Protein AF-E3L0S5-F1 (afdb_monomer_lite)

Sequence (154 aa):
MTTIDQRQKRQTYWDSGRMSPALQRARLPFRAKNLMMGAGILTFTFGVYMYSIAAVKQDDFSDIPAPSLEKIQQINRENEQRIQEEQAALRTASDLLVSTRPASSLPPIGLLGSTASWLRGRNSSSEIIPGAPPVDRIGKIDDRQVVQQDRKLV

Radius of gyration: 34.49 Å; chains: 1; bounding box: 85×29×82 Å

Secondary structure (DSSP, 8-state):
--PPPHHHHHHTT-BTTB--HHHHHHHHHHHHHHHHHHHHHHHHHHHHHHHHHHH-PPP-GGGSPPPPHHHHHHHHHHHHHHHHHHHHHHHHHHHHHHTT----------TTTTTTGGGS-TT----SSTTSPPGGGTT-TT------------

Foldseek 3Di:
DDDDDPVNVVCQPDDPVDDGPVVVVVCVVVPVVVVVVVVVVVCVVVVVVVCVVVVPDDDDCVVPDDDDPVVVVVVVVVVVVVVVVVVVVVVVVVVVVVVPDDDDDDPDPDPPPPPCVVVDDPDDQDDPDPPDGRPVCPPPPPPDPPPPPPPDDD

Structure (mmCIF, N/CA/C/O backbone):
data_AF-E3L0S5-F1
#
_entry.id   AF-E3L0S5-F1
#
loop_
_atom_site.group_PDB
_atom_site.id
_atom_site.type_symbol
_atom_site.label_atom_id
_atom_site.label_alt_id
_atom_site.label_comp_id
_atom_site.label_asym_id
_atom_site.label_entity_id
_atom_site.label_seq_id
_atom_site.pdbx_PDB_ins_code
_atom_site.Cartn_x
_atom_site.Cartn_y
_atom_site.Cartn_z
_atom_site.occupancy
_atom_site.B_iso_or_equiv
_atom_site.auth_seq_id
_atom_site.auth_comp_id
_atom_site.auth_asym_id
_atom_site.auth_atom_id
_atom_site.pdbx_PDB_model_num
ATOM 1 N N . MET A 1 1 ? 33.473 -11.348 -41.902 1.00 47.16 1 MET A N 1
ATOM 2 C CA . MET A 1 1 ? 32.203 -10.697 -41.507 1.00 47.16 1 MET A CA 1
ATOM 3 C C . MET A 1 1 ? 31.061 -11.439 -42.180 1.00 47.16 1 MET A C 1
ATOM 5 O O . MET A 1 1 ? 30.891 -11.306 -43.382 1.00 47.16 1 MET A O 1
ATOM 9 N N . THR A 1 2 ? 30.338 -12.282 -41.447 1.00 66.75 2 THR A N 1
ATOM 10 C CA . THR A 1 2 ? 29.165 -13.001 -41.961 1.00 66.75 2 THR A CA 1
ATOM 11 C C . THR A 1 2 ? 27.966 -12.055 -41.977 1.00 66.75 2 THR A C 1
ATOM 13 O O . THR A 1 2 ? 27.541 -11.545 -40.941 1.00 66.75 2 THR A O 1
ATOM 16 N N . THR A 1 3 ? 27.446 -11.751 -43.163 1.00 73.19 3 THR A N 1
ATOM 17 C CA . THR A 1 3 ? 26.257 -10.912 -43.326 1.00 73.19 3 THR A CA 1
ATOM 18 C C . THR A 1 3 ? 25.018 -11.738 -42.988 1.00 73.19 3 THR A C 1
ATOM 20 O O . THR A 1 3 ? 24.738 -12.757 -43.607 1.00 73.19 3 THR A O 1
ATOM 23 N N . ILE A 1 4 ? 24.281 -11.319 -41.959 1.00 76.44 4 ILE A N 1
ATOM 24 C CA . ILE A 1 4 ? 23.026 -11.973 -41.564 1.00 76.44 4 ILE A CA 1
ATOM 25 C C . ILE A 1 4 ? 21.981 -11.765 -42.671 1.00 76.44 4 ILE A C 1
ATOM 27 O O . ILE A 1 4 ? 21.737 -10.620 -43.074 1.00 76.44 4 ILE A O 1
ATOM 31 N N . ASP A 1 5 ? 21.352 -12.856 -43.122 1.00 85.88 5 ASP A N 1
ATOM 32 C CA . ASP A 1 5 ? 20.324 -12.865 -44.169 1.00 85.88 5 ASP A CA 1
ATOM 33 C C . ASP A 1 5 ? 19.102 -12.005 -43.777 1.00 85.88 5 ASP A C 1
ATOM 35 O O . ASP A 1 5 ? 18.686 -11.940 -42.615 1.00 85.88 5 ASP A O 1
ATOM 39 N N . GLN A 1 6 ? 18.492 -11.336 -44.757 1.00 80.88 6 GLN A N 1
ATOM 40 C CA . GLN A 1 6 ? 17.344 -10.444 -44.558 1.00 80.88 6 GLN A CA 1
ATOM 41 C C . GLN A 1 6 ? 16.140 -11.185 -43.960 1.00 80.88 6 GLN A C 1
ATOM 43 O O . GLN A 1 6 ? 15.375 -10.603 -43.186 1.00 80.88 6 GLN A O 1
ATOM 48 N N . ARG A 1 7 ? 15.982 -12.482 -44.262 1.00 76.25 7 ARG A N 1
ATOM 49 C CA . ARG A 1 7 ? 14.932 -13.314 -43.656 1.00 76.25 7 ARG A CA 1
ATOM 50 C C . ARG A 1 7 ? 15.154 -13.535 -42.161 1.00 76.25 7 ARG A C 1
ATOM 52 O O . ARG A 1 7 ? 14.207 -13.398 -41.390 1.00 76.25 7 ARG A O 1
ATOM 59 N N . GLN A 1 8 ? 16.394 -13.774 -41.739 1.00 78.31 8 GLN A N 1
ATOM 60 C CA . GLN A 1 8 ? 16.740 -13.941 -40.322 1.00 78.31 8 GLN A CA 1
ATOM 61 C C . GLN A 1 8 ? 16.519 -12.647 -39.522 1.00 78.31 8 GLN A C 1
ATOM 63 O O . GLN A 1 8 ? 16.015 -12.677 -38.398 1.00 78.31 8 GLN A O 1
ATOM 68 N N . LYS A 1 9 ? 16.796 -11.480 -40.123 1.00 78.00 9 LYS A N 1
ATOM 69 C CA . LYS A 1 9 ? 16.479 -10.178 -39.508 1.00 78.00 9 LYS A CA 1
ATOM 70 C C . LYS A 1 9 ? 14.974 -9.994 -39.288 1.00 78.00 9 LYS A C 1
ATOM 72 O O . LYS A 1 9 ? 14.567 -9.548 -38.218 1.00 78.00 9 LYS A O 1
ATOM 77 N N . ARG A 1 10 ? 14.139 -10.381 -40.262 1.00 75.00 10 ARG A N 1
ATOM 78 C CA . ARG A 1 10 ? 12.668 -10.276 -40.171 1.00 75.00 10 ARG A CA 1
ATOM 79 C C . ARG A 1 10 ? 12.072 -11.179 -39.087 1.00 75.00 10 ARG A C 1
ATOM 81 O O . ARG A 1 10 ? 11.150 -10.751 -38.400 1.00 75.00 10 ARG A O 1
ATOM 88 N N . GLN A 1 11 ? 12.640 -12.368 -38.878 1.00 73.69 11 GLN A N 1
ATOM 89 C CA . GLN A 1 11 ? 12.242 -13.279 -37.793 1.00 73.69 11 GLN A CA 1
ATOM 90 C C . GLN A 1 11 ? 12.539 -12.712 -36.392 1.00 73.69 11 GLN A C 1
ATOM 92 O O . GLN A 1 11 ? 11.924 -13.117 -35.416 1.00 73.69 11 GLN A O 1
ATOM 97 N N . THR A 1 12 ? 13.440 -11.730 -36.273 1.00 73.62 12 THR A N 1
ATOM 98 C CA . THR A 1 12 ? 13.749 -11.079 -34.987 1.00 73.62 12 THR A CA 1
ATOM 99 C C . THR A 1 12 ? 12.708 -10.017 -34.595 1.00 73.62 12 THR A C 1
ATOM 101 O O . THR A 1 12 ? 12.721 -9.552 -33.459 1.00 73.62 12 THR A O 1
ATOM 104 N N . TYR A 1 13 ? 11.823 -9.594 -35.508 1.00 70.75 13 TYR A N 1
ATOM 105 C CA . TYR A 1 13 ? 10.870 -8.503 -35.264 1.00 70.75 13 TYR A CA 1
ATOM 106 C C . TYR A 1 13 ? 9.550 -8.984 -34.645 1.00 70.75 13 TYR A C 1
ATOM 108 O O . TYR A 1 13 ? 9.017 -8.316 -33.759 1.00 70.75 13 TYR A O 1
ATOM 116 N N . TRP A 1 14 ? 9.055 -10.151 -35.064 1.00 70.88 14 TRP A N 1
ATOM 117 C CA . TRP A 1 14 ? 7.802 -10.734 -34.591 1.00 70.88 14 TRP A CA 1
ATOM 118 C C . TRP A 1 14 ? 8.025 -12.199 -34.204 1.00 70.88 14 TRP A C 1
ATOM 120 O O . TRP A 1 14 ? 8.622 -12.959 -34.960 1.00 70.88 14 TRP A O 1
ATOM 130 N N . ASP A 1 15 ? 7.562 -12.577 -33.018 1.00 71.19 15 ASP A N 1
ATOM 131 C CA . ASP A 1 15 ? 7.503 -13.963 -32.560 1.00 71.19 15 ASP A CA 1
ATOM 132 C C . ASP A 1 15 ? 6.087 -14.184 -32.018 1.00 71.19 15 ASP A C 1
ATOM 134 O O . ASP A 1 15 ? 5.563 -13.349 -31.273 1.00 71.19 15 ASP A O 1
ATOM 138 N N . SER A 1 16 ? 5.415 -15.241 -32.467 1.00 69.81 16 SER A N 1
ATOM 139 C CA . SER A 1 16 ? 3.990 -15.481 -32.231 1.00 69.81 16 SER A CA 1
ATOM 140 C C . SER A 1 16 ? 3.703 -15.655 -30.735 1.00 69.81 16 SER A C 1
ATOM 142 O O . SER A 1 16 ? 3.867 -16.737 -30.177 1.00 69.81 16 SER A O 1
ATOM 144 N N . GLY A 1 17 ? 3.286 -14.568 -30.080 1.00 74.19 17 GLY A N 1
ATOM 145 C CA . GLY A 1 17 ? 2.927 -14.536 -28.659 1.00 74.19 17 GLY A CA 1
ATOM 146 C C . GLY A 1 17 ? 4.096 -14.313 -27.694 1.00 74.19 17 GLY A C 1
ATOM 147 O O . GLY A 1 17 ? 3.874 -14.240 -26.486 1.00 74.19 17 GLY A O 1
ATOM 148 N N . ARG A 1 18 ? 5.331 -14.163 -28.190 1.00 81.31 18 ARG A N 1
ATOM 149 C CA . ARG A 1 18 ? 6.512 -13.894 -27.358 1.00 81.31 18 ARG A CA 1
ATOM 150 C C . ARG A 1 18 ? 7.136 -12.555 -27.706 1.00 81.31 18 ARG A C 1
ATOM 152 O O . ARG A 1 18 ? 7.033 -12.020 -28.804 1.00 81.31 18 ARG A O 1
ATOM 159 N N . MET A 1 19 ? 7.798 -11.989 -26.712 1.00 83.69 19 MET A N 1
ATOM 160 C CA . MET A 1 19 ? 8.450 -10.701 -26.845 1.00 83.69 19 MET A CA 1
ATOM 161 C C . MET A 1 19 ? 9.705 -10.813 -27.718 1.00 83.69 19 MET A C 1
ATOM 163 O O . MET A 1 19 ? 10.584 -11.623 -27.423 1.00 83.69 19 MET A O 1
ATOM 167 N N . SER A 1 20 ? 9.818 -9.962 -28.739 1.00 87.50 20 SER A N 1
ATOM 168 C CA . SER A 1 20 ? 10.917 -10.030 -29.703 1.00 87.50 20 SER A CA 1
ATOM 169 C C . SER A 1 20 ? 12.303 -9.801 -29.060 1.00 87.50 20 SER A C 1
ATOM 171 O O . SER A 1 20 ? 12.425 -9.009 -28.114 1.00 87.50 20 SER A O 1
ATOM 173 N N . PRO A 1 21 ? 13.385 -10.435 -29.562 1.00 84.44 21 PRO A N 1
ATOM 174 C CA . PRO A 1 21 ? 14.734 -10.278 -29.000 1.00 84.44 21 PRO A CA 1
ATOM 175 C C . PRO A 1 21 ? 15.273 -8.840 -29.039 1.00 84.44 21 PRO A C 1
ATOM 177 O O . PRO A 1 21 ? 16.164 -8.475 -28.267 1.00 84.44 21 PRO A O 1
ATOM 180 N N . ALA A 1 22 ? 14.760 -8.006 -29.948 1.00 83.81 22 ALA A N 1
ATOM 181 C CA . ALA A 1 22 ? 15.073 -6.580 -29.992 1.00 83.81 22 ALA A CA 1
ATOM 182 C C . ALA A 1 22 ? 14.457 -5.839 -28.795 1.00 83.81 22 ALA A C 1
ATOM 184 O O . ALA A 1 22 ? 15.140 -5.088 -28.097 1.00 83.81 22 ALA A O 1
ATOM 185 N N . LEU A 1 23 ? 13.183 -6.110 -28.503 1.00 85.81 23 LEU A N 1
ATOM 186 C CA . LEU A 1 23 ? 12.469 -5.446 -27.419 1.00 85.81 23 LEU A CA 1
ATOM 187 C C . LEU A 1 23 ? 12.977 -5.897 -26.039 1.00 85.81 23 LEU A C 1
ATOM 189 O O . LEU A 1 23 ? 13.007 -5.099 -25.103 1.00 85.81 23 LEU A O 1
ATOM 193 N N . GLN A 1 24 ? 13.406 -7.158 -25.893 1.00 88.25 24 GLN A N 1
ATOM 194 C CA . GLN A 1 24 ? 13.991 -7.649 -24.638 1.00 88.25 24 GLN A CA 1
ATOM 195 C C . GLN A 1 24 ? 15.264 -6.874 -24.275 1.00 88.25 24 GLN A C 1
ATOM 197 O O . GLN A 1 24 ? 15.392 -6.406 -23.143 1.00 88.25 24 GLN A O 1
ATOM 202 N N . ARG A 1 25 ? 16.160 -6.658 -25.249 1.00 87.75 25 ARG A N 1
ATOM 203 C CA . ARG A 1 25 ? 17.385 -5.862 -25.068 1.00 87.75 25 ARG A CA 1
ATOM 204 C C . ARG A 1 25 ? 17.093 -4.413 -24.699 1.00 87.75 25 ARG A C 1
ATOM 206 O O . ARG A 1 25 ? 17.743 -3.880 -23.807 1.00 87.75 25 ARG A O 1
ATOM 213 N N . ALA A 1 26 ? 16.071 -3.815 -25.309 1.00 90.00 26 ALA A N 1
ATOM 214 C CA . ALA A 1 26 ? 15.651 -2.456 -24.981 1.00 90.00 26 ALA A CA 1
ATOM 215 C C . ALA A 1 26 ? 15.192 -2.301 -23.515 1.00 90.00 26 ALA A C 1
ATOM 217 O O . ALA A 1 26 ? 15.344 -1.229 -22.936 1.00 90.00 26 ALA A O 1
ATOM 218 N N . ARG A 1 27 ? 14.664 -3.364 -22.886 1.00 91.50 27 ARG A N 1
ATOM 219 C CA . ARG A 1 27 ? 14.203 -3.333 -21.483 1.00 91.50 27 ARG A CA 1
ATOM 220 C C . ARG A 1 27 ? 15.256 -3.747 -20.460 1.00 91.50 27 ARG A C 1
ATOM 222 O O . ARG A 1 27 ? 15.100 -3.400 -19.291 1.00 91.50 27 ARG A O 1
ATOM 229 N N . LEU A 1 28 ? 16.319 -4.445 -20.874 1.00 90.31 28 LEU A N 1
ATOM 230 C CA . LEU A 1 28 ? 17.429 -4.845 -19.998 1.00 90.31 28 LEU A CA 1
ATOM 231 C C . LEU A 1 28 ? 17.911 -3.726 -19.053 1.00 90.31 28 LEU A C 1
ATOM 233 O O . LEU A 1 28 ? 17.962 -3.987 -17.849 1.00 90.31 28 LEU A O 1
ATOM 237 N N . PRO A 1 29 ? 18.195 -2.489 -19.515 1.00 89.81 29 PRO A N 1
ATOM 238 C CA . PRO A 1 29 ? 18.749 -1.457 -18.635 1.00 89.81 29 PRO A CA 1
ATOM 239 C C . PRO A 1 29 ? 17.760 -0.937 -17.580 1.00 89.81 29 PRO A C 1
ATOM 241 O O . PRO A 1 29 ? 18.184 -0.418 -16.548 1.00 89.81 29 PRO A O 1
ATOM 244 N N . PHE A 1 30 ? 16.451 -1.070 -17.806 1.00 93.81 30 PHE A N 1
ATOM 245 C CA . PHE A 1 30 ? 15.425 -0.565 -16.887 1.00 93.81 30 PHE A CA 1
ATOM 246 C C . PHE A 1 30 ? 15.026 -1.585 -15.825 1.00 93.81 30 PHE A C 1
ATOM 248 O O . PHE A 1 30 ? 14.519 -1.198 -14.779 1.00 93.81 30 PHE A O 1
ATOM 255 N N . ARG A 1 31 ? 15.285 -2.880 -16.044 1.00 92.88 31 ARG A N 1
ATOM 256 C CA . ARG A 1 31 ? 14.928 -3.931 -15.077 1.00 92.88 31 ARG A CA 1
ATOM 257 C C . ARG A 1 31 ? 15.606 -3.718 -13.729 1.00 92.88 31 ARG A C 1
ATOM 259 O O . ARG A 1 31 ? 14.924 -3.702 -12.713 1.00 92.88 31 ARG A O 1
ATOM 266 N N . ALA A 1 32 ? 16.920 -3.496 -13.730 1.00 92.94 32 ALA A N 1
ATOM 267 C CA . ALA A 1 32 ? 17.676 -3.279 -12.500 1.00 92.94 32 ALA A CA 1
ATOM 268 C C . ALA A 1 32 ? 17.275 -1.968 -11.804 1.00 92.94 32 ALA A C 1
ATOM 270 O O . ALA A 1 32 ? 17.054 -1.954 -10.597 1.00 92.94 32 ALA A O 1
ATOM 271 N N . LYS A 1 33 ? 17.119 -0.880 -12.572 1.00 94.62 33 LYS A N 1
ATOM 272 C CA . LYS A 1 33 ? 16.754 0.442 -12.038 1.00 94.62 33 LYS A CA 1
ATOM 273 C C . LYS A 1 33 ? 15.350 0.449 -11.432 1.00 94.62 33 LYS A C 1
ATOM 275 O O . LYS A 1 33 ? 15.166 0.943 -10.325 1.00 94.62 33 LYS A O 1
ATOM 280 N N . ASN A 1 34 ? 14.379 -0.149 -12.120 1.00 96.19 34 ASN A N 1
ATOM 281 C CA . ASN A 1 34 ? 13.004 -0.228 -11.636 1.00 96.19 34 ASN A CA 1
ATOM 282 C C . ASN A 1 34 ? 12.884 -1.174 -10.438 1.00 96.19 34 ASN A C 1
ATOM 284 O O . ASN A 1 34 ? 12.131 -0.876 -9.518 1.00 96.19 34 ASN A O 1
ATOM 288 N N . LEU A 1 35 ? 13.642 -2.278 -10.419 1.00 97.06 35 LEU A N 1
ATOM 289 C CA . LEU A 1 35 ? 13.689 -3.178 -9.266 1.00 97.06 35 LEU A CA 1
ATOM 290 C C . LEU A 1 35 ? 14.266 -2.470 -8.036 1.00 97.06 35 LEU A C 1
ATOM 292 O O . LEU A 1 35 ? 13.673 -2.545 -6.970 1.00 97.06 35 LEU A O 1
ATOM 296 N N . MET A 1 36 ? 15.382 -1.755 -8.195 1.00 97.88 36 MET A N 1
ATOM 297 C CA . MET A 1 36 ? 15.997 -0.961 -7.126 1.00 97.88 36 MET A CA 1
ATOM 298 C C . MET A 1 36 ? 15.036 0.102 -6.591 1.00 97.88 36 MET A C 1
ATOM 300 O O . MET A 1 36 ? 14.849 0.205 -5.383 1.00 97.88 36 MET A O 1
ATOM 304 N N . MET A 1 37 ? 14.377 0.847 -7.483 1.00 98.06 37 MET A N 1
ATOM 305 C CA . MET A 1 37 ? 13.387 1.851 -7.090 1.00 98.06 37 MET A CA 1
ATOM 306 C C . MET A 1 37 ? 12.207 1.216 -6.345 1.00 98.06 37 MET A C 1
ATOM 308 O O . MET A 1 37 ? 11.834 1.675 -5.269 1.00 98.06 37 MET A O 1
ATOM 312 N N . GLY A 1 38 ? 11.652 0.126 -6.881 1.00 98.19 38 GLY A N 1
ATOM 313 C CA . GLY A 1 38 ? 10.556 -0.601 -6.244 1.00 98.19 38 GLY A CA 1
ATOM 314 C C . GLY A 1 38 ? 10.943 -1.162 -4.874 1.00 98.19 38 GLY A C 1
ATOM 315 O O . GLY A 1 38 ? 10.187 -1.015 -3.919 1.00 98.19 38 GLY A O 1
ATOM 316 N N . ALA A 1 39 ? 12.141 -1.737 -4.752 1.00 98.50 39 ALA A N 1
ATOM 317 C CA . ALA A 1 39 ? 12.673 -2.241 -3.490 1.00 98.50 39 ALA A CA 1
ATOM 318 C C . ALA A 1 39 ? 12.908 -1.119 -2.471 1.00 98.50 39 ALA A C 1
ATOM 320 O O . ALA A 1 39 ? 12.615 -1.304 -1.292 1.00 98.50 39 ALA A O 1
ATOM 321 N N . GLY A 1 40 ? 13.387 0.047 -2.910 1.00 98.69 40 GLY A N 1
ATOM 322 C CA . GLY A 1 40 ? 13.563 1.218 -2.053 1.00 98.69 40 GLY A CA 1
ATOM 323 C C . GLY A 1 40 ? 12.237 1.706 -1.476 1.00 98.69 40 GLY A C 1
ATOM 324 O O . GLY A 1 40 ? 12.121 1.872 -0.264 1.00 98.69 40 GLY A O 1
ATOM 325 N N . ILE A 1 41 ? 11.213 1.845 -2.325 1.00 98.69 41 ILE A N 1
ATOM 326 C CA . ILE A 1 41 ? 9.866 2.238 -1.888 1.00 98.69 41 ILE A CA 1
ATOM 327 C C . ILE A 1 41 ? 9.294 1.197 -0.920 1.00 98.69 41 ILE A C 1
ATOM 329 O O . ILE A 1 41 ? 8.831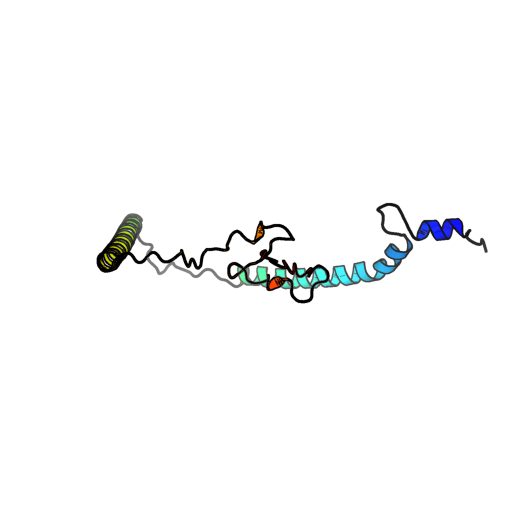 1.559 0.158 1.00 98.69 41 ILE A O 1
ATOM 333 N N . LEU A 1 42 ? 9.374 -0.092 -1.264 1.00 98.62 42 LEU A N 1
ATOM 334 C CA . LEU A 1 42 ? 8.861 -1.172 -0.419 1.00 98.62 42 LEU A CA 1
ATOM 335 C C . LEU A 1 42 ? 9.551 -1.186 0.947 1.00 98.62 42 LEU A C 1
ATOM 337 O O . LEU A 1 42 ? 8.873 -1.241 1.969 1.00 98.62 42 LEU A O 1
ATOM 341 N N . THR A 1 43 ? 10.880 -1.080 0.972 1.00 98.69 43 THR A N 1
ATOM 342 C CA . THR A 1 43 ? 11.666 -1.048 2.213 1.00 98.69 43 THR A CA 1
ATOM 343 C C . THR A 1 43 ? 11.298 0.158 3.069 1.00 98.69 43 THR A C 1
ATOM 345 O O . THR A 1 43 ? 11.117 0.019 4.276 1.00 98.69 43 THR A O 1
ATOM 348 N N . PHE A 1 44 ? 11.139 1.332 2.454 1.00 98.50 44 PHE A N 1
ATOM 349 C CA . PHE A 1 44 ? 10.743 2.548 3.158 1.00 98.50 44 PHE A CA 1
ATOM 350 C C . PHE A 1 44 ? 9.348 2.413 3.781 1.00 98.50 44 PHE A C 1
ATOM 352 O O . PHE A 1 44 ? 9.192 2.599 4.986 1.00 98.50 44 PHE A O 1
ATOM 359 N N . THR A 1 45 ? 8.339 2.033 2.992 1.00 98.56 45 THR A N 1
ATOM 36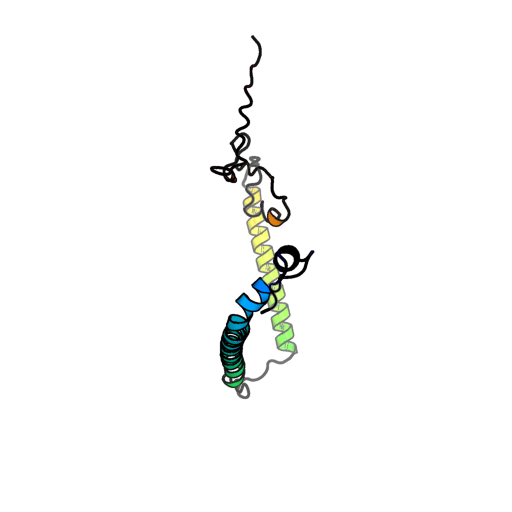0 C CA . THR A 1 45 ? 6.963 1.885 3.485 1.00 98.56 45 THR A CA 1
ATOM 361 C C . THR A 1 45 ? 6.859 0.792 4.546 1.00 98.56 45 THR A C 1
ATOM 363 O O . THR A 1 45 ? 6.210 0.992 5.571 1.00 98.56 45 THR A O 1
ATOM 366 N N . PHE A 1 46 ? 7.532 -0.343 4.346 1.00 98.56 46 PHE A N 1
ATOM 367 C CA . PHE A 1 46 ? 7.574 -1.424 5.328 1.00 98.56 46 PHE A CA 1
ATOM 368 C C . PHE A 1 46 ? 8.271 -0.998 6.625 1.00 98.56 46 PHE A C 1
ATOM 370 O O . PHE A 1 46 ? 7.802 -1.334 7.709 1.00 98.56 46 PHE A O 1
ATOM 377 N N . GLY A 1 47 ? 9.349 -0.215 6.530 1.00 98.31 47 GLY A N 1
ATOM 378 C CA . GLY A 1 47 ? 10.037 0.356 7.684 1.00 98.31 47 GLY A CA 1
ATOM 379 C C . GLY A 1 47 ? 9.136 1.285 8.496 1.00 98.31 47 GLY A C 1
ATOM 380 O O . GLY A 1 47 ? 9.057 1.137 9.712 1.00 98.31 47 GLY A O 1
ATOM 381 N N . VAL A 1 48 ? 8.398 2.183 7.835 1.00 98.00 48 VAL A N 1
ATOM 382 C CA . VAL A 1 48 ? 7.407 3.049 8.499 1.00 98.00 48 VAL A CA 1
ATOM 383 C C . VAL A 1 48 ? 6.309 2.216 9.166 1.00 98.00 48 VAL A C 1
ATOM 385 O O . VAL A 1 48 ? 5.962 2.472 10.317 1.00 98.00 48 VAL A O 1
ATOM 388 N N . TYR A 1 49 ? 5.793 1.191 8.482 1.00 97.19 49 TYR A N 1
ATOM 389 C CA . TYR A 1 49 ? 4.777 0.295 9.037 1.00 97.19 49 TYR A CA 1
ATOM 390 C C . TYR A 1 49 ? 5.278 -0.437 10.290 1.00 97.19 49 TYR A C 1
ATOM 392 O O . TYR A 1 49 ? 4.641 -0.375 11.340 1.00 97.19 49 TYR A O 1
ATOM 400 N N . MET A 1 50 ? 6.449 -1.068 10.218 1.00 97.50 50 MET A N 1
ATO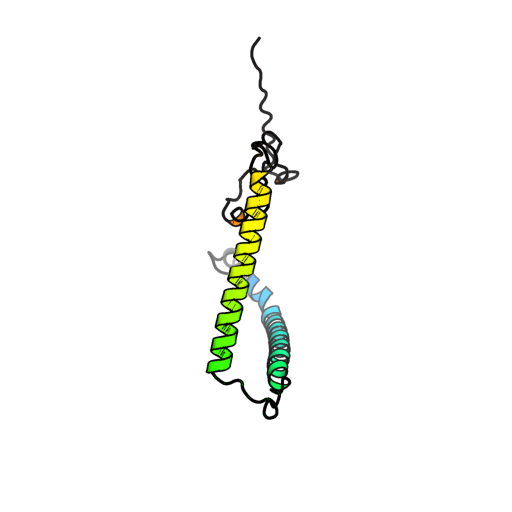M 401 C CA . MET A 1 50 ? 7.033 -1.767 11.364 1.00 97.50 50 MET A CA 1
ATOM 402 C C . MET A 1 50 ? 7.373 -0.816 12.512 1.00 97.50 50 MET A C 1
ATOM 404 O O . MET A 1 50 ? 7.119 -1.141 13.671 1.00 97.50 50 MET A O 1
ATOM 408 N N . TYR A 1 51 ? 7.876 0.382 12.202 1.00 96.81 51 TYR A N 1
ATOM 409 C CA . TYR A 1 51 ? 8.097 1.418 13.205 1.00 96.81 51 TYR A CA 1
ATOM 410 C C . TYR A 1 51 ? 6.793 1.810 13.897 1.00 96.81 51 TYR A C 1
ATOM 412 O O . TYR A 1 51 ? 6.782 1.928 15.115 1.00 96.81 51 TYR A O 1
ATOM 420 N N . SER A 1 52 ? 5.689 1.955 13.156 1.00 96.25 52 SER A N 1
ATOM 421 C CA . SER A 1 52 ? 4.403 2.322 13.754 1.00 96.25 52 SER A CA 1
ATOM 422 C C . SER A 1 52 ? 3.939 1.307 14.804 1.00 96.25 52 SER A C 1
ATOM 424 O O . SER A 1 52 ? 3.511 1.707 15.880 1.00 96.25 52 SER A O 1
ATOM 426 N N . ILE A 1 53 ? 4.115 0.005 14.557 1.00 93.31 53 ILE A N 1
ATOM 427 C CA . ILE A 1 53 ? 3.764 -1.042 15.527 1.00 93.31 53 ILE A CA 1
ATOM 428 C C . ILE A 1 53 ? 4.693 -0.993 16.746 1.00 93.31 53 ILE A C 1
ATOM 430 O O . ILE A 1 53 ? 4.228 -1.104 17.873 1.00 93.31 53 ILE A O 1
ATOM 434 N N . ALA A 1 54 ? 5.999 -0.809 16.535 1.00 91.75 54 ALA A N 1
ATOM 435 C CA . ALA A 1 54 ? 6.977 -0.781 17.624 1.00 91.75 54 ALA A CA 1
ATOM 436 C C . ALA A 1 54 ? 6.893 0.493 18.486 1.00 91.75 54 ALA A C 1
ATOM 438 O O . ALA A 1 54 ? 7.177 0.456 19.683 1.00 91.75 54 ALA A O 1
ATOM 439 N N . ALA A 1 55 ? 6.537 1.624 17.876 1.00 92.75 55 ALA A N 1
ATOM 440 C CA . ALA A 1 55 ? 6.429 2.916 18.541 1.00 92.75 55 ALA A CA 1
ATOM 441 C C . ALA A 1 55 ? 5.144 3.039 19.368 1.00 92.75 55 ALA A C 1
ATOM 443 O O . ALA A 1 55 ? 5.131 3.757 20.369 1.00 92.75 55 ALA A O 1
ATOM 444 N N . VAL A 1 56 ? 4.077 2.333 18.982 1.00 90.62 56 VAL A N 1
ATOM 445 C CA . VAL A 1 56 ? 2.846 2.261 19.771 1.00 90.62 56 VAL A CA 1
ATOM 446 C C . VAL A 1 56 ? 3.093 1.346 20.967 1.00 90.62 56 VAL A C 1
ATOM 448 O O . VAL A 1 56 ? 2.916 0.130 20.916 1.00 90.62 56 VAL A O 1
ATOM 451 N N . LYS A 1 57 ? 3.528 1.950 22.073 1.00 82.81 57 LYS A N 1
ATOM 452 C CA . LYS A 1 57 ? 3.523 1.289 23.376 1.00 82.81 57 LYS A CA 1
ATOM 453 C C . LYS A 1 57 ? 2.067 1.102 23.796 1.00 82.81 57 LYS A C 1
ATOM 455 O O . LYS A 1 57 ? 1.287 2.050 23.755 1.00 82.81 57 LYS A O 1
ATOM 460 N N . GLN A 1 58 ? 1.712 -0.123 24.166 1.00 83.31 58 GLN A N 1
ATOM 461 C CA . GLN A 1 58 ? 0.433 -0.395 24.811 1.00 83.31 58 GLN A CA 1
ATOM 462 C C . GLN A 1 58 ? 0.448 0.290 26.181 1.00 83.31 58 GLN A C 1
ATOM 464 O O . GLN A 1 58 ? 1.438 0.180 26.905 1.00 83.31 58 GLN A O 1
ATOM 469 N N . ASP A 1 59 ? -0.602 1.051 26.469 1.00 88.25 59 ASP A N 1
ATOM 470 C CA . ASP A 1 59 ? -0.750 1.775 27.729 1.00 88.25 59 ASP A CA 1
ATOM 471 C C . ASP A 1 59 ? -0.947 0.791 28.895 1.00 88.25 59 ASP A C 1
ATOM 473 O O . ASP A 1 59 ? -1.504 -0.297 28.702 1.00 88.25 59 ASP A O 1
ATOM 477 N N . ASP A 1 60 ? -0.462 1.141 30.087 1.00 85.56 60 ASP A N 1
ATOM 478 C CA . ASP A 1 60 ? -0.590 0.286 31.270 1.00 85.56 60 ASP A CA 1
ATOM 479 C C . ASP A 1 60 ? -1.923 0.565 31.965 1.00 85.56 60 ASP A C 1
ATOM 481 O O . ASP A 1 60 ? -2.046 1.493 32.755 1.00 85.56 60 ASP A O 1
ATOM 485 N N . PHE A 1 61 ? -2.929 -0.255 31.674 1.00 82.69 61 PHE A N 1
ATOM 486 C CA . PHE A 1 61 ? -4.268 -0.133 32.259 1.00 82.69 61 PHE A CA 1
ATOM 487 C C . PHE A 1 61 ? -4.382 -0.740 33.669 1.00 82.69 61 PHE A C 1
ATOM 489 O O . PHE A 1 61 ? -5.466 -1.162 34.074 1.00 82.69 61 PHE A O 1
ATOM 496 N N . SER A 1 62 ? -3.278 -0.849 34.412 1.00 86.25 62 SER A N 1
ATOM 497 C CA . SER A 1 62 ? -3.258 -1.452 35.750 1.00 86.25 62 SER A CA 1
ATOM 498 C C . SER A 1 62 ? -3.984 -0.618 36.814 1.00 86.25 62 SER A C 1
ATOM 500 O O . SER A 1 62 ? -4.428 -1.167 37.825 1.00 86.25 62 SER A O 1
ATOM 502 N N . ASP A 1 63 ? -4.153 0.684 36.584 1.00 88.31 63 ASP A N 1
ATOM 503 C CA . ASP A 1 63 ? -4.878 1.615 37.452 1.00 88.31 63 ASP A CA 1
ATOM 504 C C . ASP A 1 63 ? -6.399 1.610 37.218 1.00 88.31 63 ASP A C 1
ATOM 506 O O . ASP A 1 63 ? -7.163 2.061 38.079 1.00 88.31 63 ASP A O 1
ATOM 510 N N . ILE A 1 64 ? -6.861 1.059 36.091 1.00 84.50 64 ILE A N 1
ATOM 511 C CA . ILE A 1 64 ? -8.281 0.981 35.754 1.00 84.50 64 ILE A CA 1
ATOM 512 C C . ILE A 1 64 ? -8.856 -0.356 36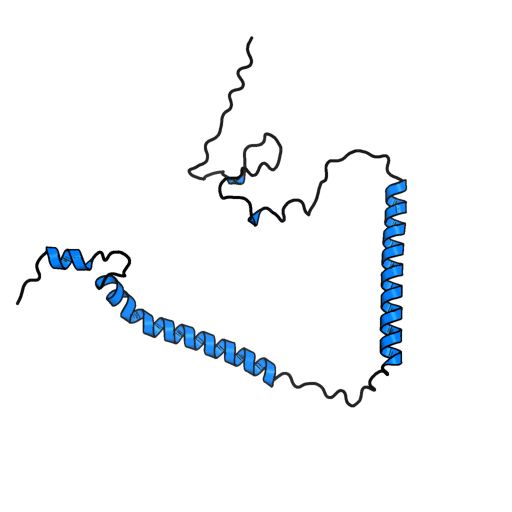.244 1.00 84.50 64 ILE A C 1
ATOM 514 O O . ILE A 1 64 ? -8.513 -1.416 35.712 1.00 84.50 64 ILE A O 1
ATOM 518 N N . PRO A 1 65 ? -9.791 -0.355 37.213 1.00 83.75 65 PRO A N 1
ATOM 519 C CA . PRO A 1 65 ? -10.457 -1.581 37.624 1.00 83.75 65 PRO A CA 1
ATOM 520 C C . PRO A 1 65 ? -11.294 -2.133 36.465 1.00 83.75 65 PRO A C 1
ATOM 522 O O . PRO A 1 65 ? -12.216 -1.476 35.972 1.00 83.75 65 PRO A O 1
ATOM 525 N N . ALA A 1 66 ? -10.989 -3.362 36.046 1.00 83.94 66 ALA A N 1
ATOM 526 C CA . ALA A 1 66 ? -11.753 -4.040 35.010 1.00 83.94 66 ALA A CA 1
ATOM 527 C C . ALA A 1 66 ? -13.220 -4.215 35.458 1.00 83.94 66 ALA A C 1
ATOM 529 O O . ALA A 1 66 ? -13.474 -4.661 36.584 1.00 83.94 66 ALA A O 1
ATOM 530 N N . PRO A 1 67 ? -14.208 -3.882 34.608 1.00 85.44 67 PRO A N 1
ATOM 531 C CA . PRO A 1 67 ? -15.606 -4.109 34.941 1.00 85.44 67 PRO A CA 1
ATOM 532 C C . PRO A 1 67 ? -15.881 -5.611 35.080 1.00 85.44 67 PRO A C 1
ATOM 534 O O . PRO A 1 67 ? -15.375 -6.426 34.308 1.00 85.44 67 PRO A O 1
ATOM 537 N N . SER A 1 68 ? -16.710 -5.987 36.058 1.00 88.94 68 SER A N 1
ATOM 538 C CA . SER A 1 68 ? -17.149 -7.376 36.204 1.00 88.94 68 SER A CA 1
ATOM 539 C C . SER A 1 68 ? -17.945 -7.825 34.974 1.00 88.94 68 SER A C 1
ATOM 541 O O . SER A 1 68 ? -18.642 -7.026 34.340 1.00 88.94 68 SER A O 1
ATOM 543 N N . LEU A 1 69 ? -17.889 -9.122 34.654 1.00 88.12 69 LEU A N 1
ATOM 544 C CA . LEU A 1 69 ? -18.648 -9.701 33.536 1.00 88.12 69 LEU A CA 1
ATOM 545 C C . LEU A 1 69 ? -20.149 -9.408 33.643 1.00 88.12 69 LEU A C 1
ATOM 547 O O . LEU A 1 69 ? -20.796 -9.121 32.639 1.00 88.12 69 LEU A O 1
ATOM 551 N N . GLU A 1 70 ? -20.690 -9.404 34.859 1.00 90.44 70 GLU A N 1
ATOM 552 C CA . GLU A 1 70 ? -22.091 -9.066 35.109 1.00 90.44 70 GLU A CA 1
ATOM 553 C C . GLU A 1 70 ? -22.409 -7.620 34.721 1.00 90.44 70 GLU A C 1
ATOM 555 O O . GLU A 1 70 ? -23.427 -7.363 34.078 1.00 90.44 70 GLU A O 1
ATOM 560 N N . LYS A 1 71 ? -21.516 -6.678 35.048 1.00 89.81 71 LYS A N 1
ATOM 561 C CA . LYS A 1 71 ? -21.682 -5.267 34.694 1.00 89.81 71 LYS A CA 1
ATOM 562 C C . LYS A 1 71 ? -21.575 -5.054 33.186 1.00 89.81 71 LYS A C 1
ATOM 564 O O . LYS A 1 71 ? -22.371 -4.307 32.628 1.00 89.81 71 LYS A O 1
ATOM 569 N N . ILE A 1 72 ? -20.672 -5.766 32.508 1.00 90.75 72 ILE A N 1
ATOM 570 C CA . ILE A 1 72 ? -20.573 -5.756 31.038 1.00 90.75 72 ILE A CA 1
ATOM 571 C C . ILE A 1 72 ? -21.878 -6.272 30.410 1.00 90.75 72 ILE A C 1
ATOM 573 O O . ILE A 1 72 ? -22.422 -5.655 29.498 1.00 90.75 72 ILE A O 1
ATOM 577 N N . GLN A 1 73 ? -22.428 -7.373 30.928 1.00 92.25 73 GLN A N 1
ATOM 578 C CA . GLN A 1 73 ? -23.693 -7.931 30.444 1.00 92.25 73 GLN A CA 1
ATOM 579 C C . GLN A 1 73 ? -24.892 -7.020 30.717 1.00 92.25 73 GLN A C 1
ATOM 581 O O . GLN A 1 73 ? -25.848 -7.020 29.944 1.00 92.25 73 GLN A O 1
ATOM 586 N N . GLN A 1 74 ? -24.891 -6.283 31.829 1.00 94.38 74 GLN A N 1
ATOM 587 C CA . GLN A 1 74 ? -25.920 -5.282 32.115 1.00 94.38 74 GLN A CA 1
ATOM 588 C C . GLN A 1 74 ? -25.839 -4.120 31.124 1.00 94.38 74 GLN A C 1
ATOM 590 O O . GLN A 1 74 ? -26.852 -3.794 30.515 1.00 94.38 74 GLN A O 1
ATOM 595 N N . ILE A 1 75 ? -24.640 -3.577 30.890 1.00 92.56 75 ILE A N 1
ATOM 596 C CA . ILE A 1 75 ? -24.413 -2.490 29.927 1.00 92.56 75 ILE A CA 1
ATOM 597 C C . ILE A 1 75 ? -24.850 -2.907 28.516 1.00 92.56 75 ILE A C 1
ATOM 599 O O . ILE A 1 75 ? -25.539 -2.150 27.840 1.00 92.56 75 ILE A O 1
ATOM 603 N N . ASN A 1 76 ? -24.511 -4.123 28.075 1.00 93.38 76 ASN A N 1
ATOM 604 C CA . ASN A 1 76 ? -24.919 -4.613 26.755 1.00 93.38 76 ASN A CA 1
ATOM 605 C C . ASN A 1 76 ? -26.446 -4.717 26.626 1.00 93.38 76 ASN A C 1
ATOM 607 O O . ASN A 1 76 ? -27.005 -4.249 25.638 1.00 93.38 76 ASN A O 1
ATOM 611 N N . ARG A 1 77 ? -27.123 -5.256 27.649 1.00 94.94 77 ARG A N 1
ATOM 612 C CA . ARG A 1 77 ? -28.593 -5.346 27.681 1.00 94.94 77 ARG A CA 1
ATOM 613 C C . ARG A 1 77 ? -29.256 -3.971 27.679 1.00 94.94 77 ARG A C 1
ATOM 615 O O . ARG A 1 77 ? -30.228 -3.763 26.961 1.00 94.94 77 ARG A O 1
ATOM 622 N N . GLU A 1 78 ? -28.731 -3.036 28.463 1.00 94.69 78 GLU A N 1
ATOM 623 C CA . GLU A 1 78 ? -29.238 -1.665 28.518 1.00 94.69 78 GLU A CA 1
ATOM 624 C C . GLU A 1 78 ? -29.062 -0.951 27.167 1.00 94.69 78 GLU A C 1
ATOM 626 O O . GLU A 1 78 ? -29.989 -0.306 26.681 1.00 94.69 78 GLU A O 1
ATOM 631 N N . ASN A 1 79 ? -27.907 -1.110 26.516 1.00 95.69 79 ASN A N 1
ATOM 632 C CA . ASN A 1 79 ? -27.651 -0.540 25.192 1.00 95.69 79 ASN A CA 1
ATOM 633 C C . ASN A 1 79 ? -28.596 -1.111 24.124 1.00 95.69 79 ASN A C 1
ATOM 635 O O . ASN A 1 79 ? -29.113 -0.358 23.302 1.00 95.69 79 ASN A O 1
ATOM 639 N N . GLU A 1 80 ? -28.859 -2.420 24.145 1.00 93.44 80 GLU A N 1
ATOM 640 C CA . GLU A 1 80 ? -29.823 -3.058 23.240 1.00 93.44 80 GLU A CA 1
ATOM 641 C C . GLU A 1 80 ? -31.240 -2.507 23.431 1.00 93.44 80 GLU A C 1
ATOM 643 O O . GLU A 1 80 ? -31.935 -2.253 22.447 1.00 93.44 80 GLU A O 1
ATOM 648 N N . GLN A 1 81 ? -31.657 -2.281 24.679 1.00 94.94 81 GLN A N 1
ATOM 649 C CA . GLN A 1 81 ? -32.953 -1.676 24.990 1.00 94.94 81 GLN A CA 1
ATOM 650 C C . GLN A 1 81 ? -33.033 -0.231 24.495 1.00 94.94 81 GLN A C 1
ATOM 652 O O . GLN A 1 81 ? -33.973 0.113 23.784 1.00 94.94 81 GLN A O 1
ATOM 657 N N . ARG A 1 82 ? -32.014 0.592 24.771 1.00 93.75 82 ARG A N 1
ATOM 658 C CA . ARG A 1 82 ? -31.946 1.986 24.300 1.00 93.75 82 ARG A CA 1
ATOM 659 C C . ARG A 1 82 ? -32.026 2.081 22.773 1.00 93.75 82 ARG A C 1
ATOM 661 O O . ARG A 1 82 ? -32.774 2.900 22.251 1.00 93.75 82 ARG A O 1
ATOM 668 N N . ILE A 1 83 ? -31.311 1.212 22.052 1.00 94.88 83 ILE A N 1
ATOM 669 C CA . ILE A 1 83 ? -31.366 1.151 20.582 1.00 94.88 83 ILE A CA 1
ATOM 670 C C . ILE A 1 83 ? -32.769 0.754 20.103 1.00 94.88 83 ILE A C 1
ATOM 672 O O . ILE A 1 83 ? -33.260 1.305 19.119 1.00 94.88 83 ILE A O 1
ATOM 676 N N . GLN A 1 84 ? -33.428 -0.195 20.774 1.00 93.00 84 GLN A N 1
ATOM 677 C CA . GLN A 1 84 ? -34.795 -0.597 20.430 1.00 93.00 84 GLN A CA 1
ATOM 678 C C . GLN A 1 84 ? -35.803 0.525 20.673 1.00 93.00 84 GLN A C 1
ATOM 680 O O . GLN A 1 84 ? -36.674 0.741 19.834 1.00 93.00 84 GLN A O 1
ATOM 685 N N . GLU A 1 85 ? -35.678 1.252 21.779 1.00 92.50 85 GLU A N 1
ATOM 686 C CA . GLU A 1 85 ? -36.520 2.406 22.095 1.00 92.50 85 GLU A CA 1
ATOM 687 C C . GLU A 1 85 ? -36.312 3.542 21.097 1.00 92.50 85 GLU A C 1
ATOM 689 O O . GLU A 1 85 ? -37.287 4.102 20.606 1.00 92.50 85 GLU A O 1
ATOM 694 N N . GLU A 1 86 ? -35.067 3.842 20.726 1.00 91.69 86 GLU A N 1
ATOM 695 C CA . GLU A 1 86 ? -34.759 4.835 19.696 1.00 91.69 86 GLU A CA 1
ATOM 696 C C . GLU A 1 86 ? -35.343 4.414 18.342 1.00 91.69 86 GLU A C 1
ATOM 698 O O . GLU A 1 86 ? -36.005 5.205 17.674 1.00 91.69 86 GLU A O 1
ATOM 703 N N . GLN A 1 87 ? -35.200 3.142 17.958 1.00 88.50 87 GLN A N 1
ATOM 704 C CA . GLN A 1 87 ? -35.829 2.617 16.747 1.00 88.50 87 GLN A CA 1
ATOM 705 C C . GLN A 1 87 ? -37.358 2.666 16.818 1.00 88.50 87 GLN A C 1
ATOM 707 O O . GLN A 1 87 ? -37.999 2.980 15.818 1.00 88.50 87 GLN A O 1
ATOM 712 N N . ALA A 1 88 ? -37.961 2.372 17.970 1.00 88.88 88 ALA A N 1
ATOM 713 C CA . ALA A 1 88 ? -39.402 2.457 18.170 1.00 88.88 88 ALA A CA 1
ATOM 714 C C . ALA A 1 88 ? -39.892 3.911 18.141 1.00 88.88 88 ALA A C 1
ATOM 716 O O . ALA A 1 88 ? -40.934 4.186 17.551 1.00 88.88 88 ALA A O 1
ATOM 717 N N . ALA A 1 89 ? -39.128 4.852 18.696 1.00 87.12 89 ALA A N 1
ATOM 718 C CA . ALA A 1 89 ? -39.410 6.280 18.648 1.00 87.12 89 ALA A CA 1
ATOM 719 C C . ALA A 1 89 ? -39.286 6.822 17.220 1.00 87.12 89 ALA A C 1
ATOM 721 O O . ALA A 1 89 ? -40.171 7.542 16.765 1.00 87.12 89 ALA A O 1
ATOM 722 N N . LEU A 1 90 ? -38.255 6.414 16.474 1.00 85.50 90 LEU A N 1
ATOM 723 C CA . LEU A 1 90 ? -38.098 6.734 15.054 1.00 85.50 90 LEU A CA 1
ATOM 724 C C . LEU A 1 90 ? -39.236 6.137 14.216 1.00 85.50 90 LEU A C 1
ATOM 726 O O . LEU A 1 90 ? -39.777 6.826 13.354 1.00 85.50 90 LEU A O 1
A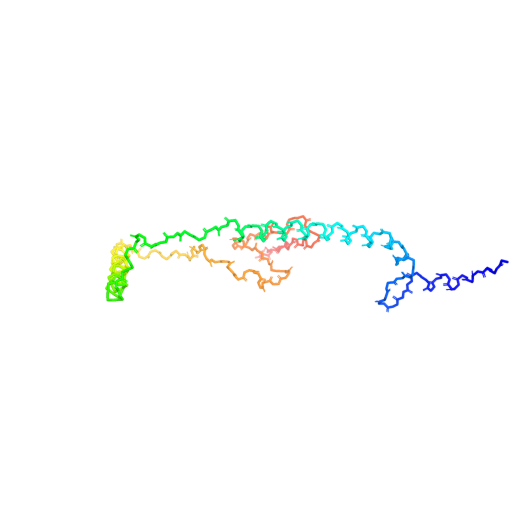TOM 730 N N . ARG A 1 91 ? -39.646 4.889 14.483 1.00 83.50 91 ARG A N 1
ATOM 731 C CA . ARG A 1 91 ? -40.813 4.254 13.843 1.00 83.50 91 ARG A CA 1
ATOM 732 C C . ARG A 1 91 ? -42.104 5.007 14.160 1.00 83.50 91 ARG A C 1
ATOM 734 O O . ARG A 1 91 ? -42.822 5.368 13.240 1.00 83.50 91 ARG A O 1
ATOM 741 N N . THR A 1 92 ? -42.340 5.345 15.425 1.00 83.19 92 THR A N 1
ATOM 742 C CA . THR A 1 92 ? -43.525 6.101 15.865 1.00 83.19 92 THR A CA 1
ATOM 743 C C . THR A 1 92 ? -43.553 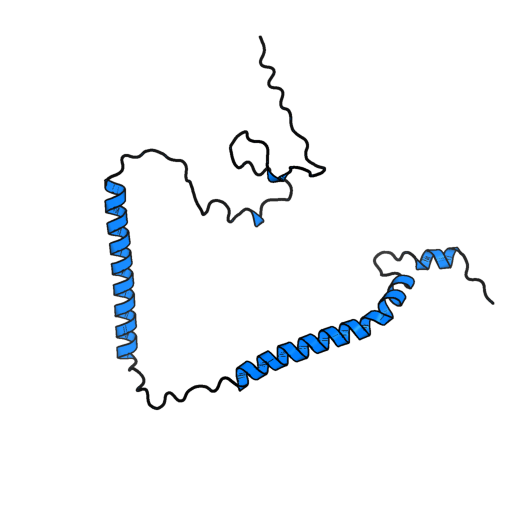7.498 15.239 1.00 83.19 92 THR A C 1
ATOM 745 O O . THR A 1 92 ? -44.579 7.928 14.722 1.00 83.19 92 THR A O 1
ATOM 748 N N . ALA A 1 93 ? -42.418 8.201 15.216 1.00 77.88 93 ALA A N 1
ATOM 749 C CA . ALA A 1 93 ? -42.288 9.494 14.550 1.00 77.88 93 ALA A CA 1
ATOM 750 C C . ALA A 1 93 ? -42.528 9.390 13.032 1.00 77.88 93 ALA A C 1
ATOM 752 O O . ALA A 1 93 ? -43.161 10.269 12.447 1.00 77.88 93 ALA A O 1
ATOM 753 N N . SER A 1 94 ? -42.075 8.302 12.402 1.00 75.81 94 SER A N 1
ATOM 754 C CA . SER A 1 94 ? -42.337 8.013 10.987 1.00 75.81 94 SER A CA 1
ATOM 755 C C . SER A 1 94 ? -43.824 7.748 10.726 1.00 75.81 94 SER A C 1
ATOM 757 O O . SER A 1 94 ? -44.377 8.296 9.775 1.00 75.81 94 SER A O 1
ATOM 759 N N . ASP A 1 95 ? -44.496 6.984 11.590 1.00 69.94 95 ASP A N 1
ATOM 760 C CA . ASP A 1 95 ? -45.928 6.676 11.474 1.00 69.94 95 ASP A CA 1
ATOM 761 C C . ASP A 1 95 ? -46.806 7.929 11.652 1.00 69.94 95 ASP A C 1
ATOM 763 O O . ASP A 1 95 ? -47.771 8.130 10.908 1.00 69.94 95 ASP A O 1
ATOM 767 N N . LEU A 1 96 ? -46.433 8.838 12.561 1.00 66.00 96 LEU A N 1
ATOM 768 C CA . LEU A 1 96 ? -47.108 10.133 12.734 1.00 66.00 96 LEU A CA 1
ATOM 769 C C . LEU A 1 96 ? -46.930 11.057 11.514 1.00 66.00 96 LEU A C 1
ATOM 771 O O . LEU A 1 96 ? -47.853 11.787 11.141 1.00 66.00 96 LEU A O 1
ATOM 775 N N . LEU A 1 97 ? -45.770 10.999 10.849 1.00 60.66 97 LEU A N 1
ATOM 776 C CA . LEU A 1 97 ? -45.513 11.729 9.603 1.00 60.66 97 LEU A CA 1
ATOM 777 C C . LEU A 1 97 ? -46.272 11.134 8.403 1.00 60.66 97 LEU A C 1
ATOM 779 O O . LEU A 1 97 ? -46.731 11.887 7.541 1.00 60.66 97 LEU A O 1
ATOM 783 N N . VAL A 1 98 ? -46.446 9.809 8.347 1.00 60.25 98 VAL A N 1
ATOM 784 C CA . VAL A 1 98 ? -47.204 9.116 7.287 1.00 60.25 98 VAL A CA 1
ATOM 785 C C . VAL A 1 98 ? -48.711 9.372 7.407 1.00 60.25 98 VAL A C 1
ATOM 787 O O . VAL A 1 98 ? -49.378 9.561 6.390 1.00 60.25 98 VAL A O 1
ATOM 790 N N . SER A 1 99 ? -49.252 9.477 8.625 1.00 55.56 99 SER A N 1
ATOM 791 C CA . SER A 1 99 ? -50.694 9.665 8.849 1.00 55.56 99 SER A CA 1
ATOM 792 C C . SER A 1 99 ? -51.251 11.032 8.411 1.00 55.56 99 SER A C 1
ATOM 794 O O . SER A 1 99 ? -52.470 11.180 8.328 1.00 55.56 99 SER A O 1
ATOM 796 N N . THR A 1 100 ? -50.410 12.031 8.114 1.00 52.59 100 THR A N 1
ATOM 797 C CA . THR A 1 100 ? -50.871 13.401 7.787 1.00 52.59 100 THR A CA 1
ATOM 798 C C . THR A 1 100 ? -50.755 13.751 6.296 1.00 52.59 100 THR A C 1
ATOM 800 O O . THR A 1 100 ? -51.064 14.873 5.895 1.00 52.59 100 THR A O 1
ATOM 803 N N . ARG A 1 101 ? -50.331 12.823 5.426 1.00 48.78 101 ARG A N 1
ATOM 804 C CA . ARG A 1 101 ? -50.128 13.129 4.001 1.00 48.78 101 ARG A CA 1
ATOM 805 C C . ARG A 1 101 ? -51.141 12.387 3.120 1.00 48.78 101 ARG A C 1
ATOM 807 O O . ARG A 1 101 ? -51.021 11.171 2.983 1.00 48.78 101 ARG A O 1
ATOM 814 N N . PRO A 1 102 ? -52.114 13.071 2.477 1.00 50.22 102 PRO A N 1
ATOM 815 C CA . PRO A 1 102 ? -52.905 12.431 1.434 1.00 50.22 102 PRO A CA 1
ATOM 816 C C . PRO A 1 102 ? -51.953 11.974 0.327 1.00 50.22 102 PRO A C 1
ATOM 818 O O . PRO A 1 102 ? -51.055 12.714 -0.084 1.00 50.22 102 PRO A O 1
ATOM 821 N N . ALA A 1 103 ? -52.120 10.725 -0.100 1.00 53.28 103 ALA A N 1
ATOM 822 C CA . ALA A 1 103 ? -51.256 10.059 -1.059 1.00 53.28 103 ALA A CA 1
ATOM 823 C C . ALA A 1 103 ? -51.251 10.800 -2.406 1.00 53.28 103 ALA A C 1
ATOM 825 O O . ALA A 1 103 ? -52.106 10.573 -3.259 1.00 53.28 103 ALA A O 1
ATOM 826 N N . SER A 1 104 ? -50.268 11.673 -2.624 1.00 59.91 104 SER A N 1
ATOM 827 C CA . SER A 1 104 ? -49.852 12.040 -3.971 1.00 59.91 104 SER A CA 1
ATOM 828 C C . SER A 1 104 ? -48.796 11.035 -4.417 1.00 59.91 104 SER A C 1
ATOM 830 O O . SER A 1 104 ? -47.709 10.946 -3.845 1.00 59.91 104 SER A O 1
ATOM 832 N N . SER A 1 105 ? -49.148 10.225 -5.417 1.00 60.28 105 SER A N 1
ATOM 833 C CA . SER A 1 105 ? -48.237 9.279 -6.053 1.00 60.28 105 SER A CA 1
ATOM 834 C C . SER A 1 105 ? -47.119 10.053 -6.749 1.00 60.28 105 SER A C 1
ATOM 836 O O . SER A 1 105 ? -47.278 10.533 -7.873 1.00 60.28 105 SER A O 1
ATOM 838 N N . LEU A 1 106 ? -45.989 10.205 -6.072 1.00 57.53 106 LEU A N 1
ATOM 839 C CA . LEU A 1 106 ? -44.753 10.645 -6.699 1.00 57.53 106 LEU A CA 1
ATOM 840 C C . LEU A 1 106 ? -43.950 9.401 -7.098 1.00 57.53 106 LEU A C 1
ATOM 842 O O . LEU A 1 106 ? -43.899 8.441 -6.322 1.00 57.53 106 LEU A O 1
ATOM 846 N N . PRO A 1 107 ? -43.337 9.382 -8.295 1.00 59.94 107 PRO A N 1
ATOM 847 C CA . PRO A 1 107 ? -42.438 8.302 -8.675 1.00 59.94 107 PRO A CA 1
ATOM 848 C C . PRO A 1 107 ? -41.269 8.240 -7.680 1.00 59.94 107 PRO A C 1
ATOM 850 O O . PRO A 1 107 ? -40.894 9.274 -7.118 1.00 59.94 107 PRO A O 1
ATOM 853 N N . PRO A 1 108 ? -40.684 7.054 -7.439 1.00 56.94 108 PRO A N 1
ATOM 854 C CA . PRO A 1 108 ? -39.626 6.892 -6.454 1.00 56.94 108 PRO A CA 1
ATOM 855 C C . PRO A 1 108 ? -38.389 7.693 -6.873 1.00 56.94 108 PRO A C 1
ATOM 857 O O . PRO A 1 108 ? -37.570 7.246 -7.672 1.00 56.94 108 PRO A O 1
ATOM 860 N N . ILE A 1 109 ? -38.238 8.886 -6.302 1.00 60.72 109 ILE A N 1
ATOM 861 C CA . ILE A 1 109 ? -36.980 9.625 -6.294 1.00 60.72 109 ILE A CA 1
ATOM 862 C C . ILE A 1 109 ? -36.107 8.942 -5.240 1.00 60.72 109 ILE A C 1
ATOM 864 O O . ILE A 1 109 ? -36.111 9.292 -4.063 1.00 60.72 109 ILE A O 1
ATOM 868 N N . GLY A 1 110 ? -35.422 7.879 -5.654 1.00 48.91 110 GLY A N 1
ATOM 869 C CA . GLY A 1 110 ? -34.461 7.169 -4.825 1.00 48.91 110 GLY A CA 1
ATOM 870 C C . GLY A 1 110 ? -33.048 7.699 -5.048 1.00 48.91 110 GLY A C 1
ATOM 871 O O . GLY A 1 110 ? -32.477 7.492 -6.114 1.00 48.91 110 GLY A O 1
ATOM 872 N N . LEU A 1 111 ? -32.425 8.244 -3.999 1.00 56.66 111 LEU A N 1
ATOM 873 C CA . LEU A 1 111 ? -30.964 8.433 -3.882 1.00 56.66 111 LEU A CA 1
ATOM 874 C C . LEU A 1 111 ? -30.177 7.098 -3.832 1.00 56.66 111 LEU A C 1
ATOM 876 O O . LEU A 1 111 ? -28.960 7.087 -3.689 1.00 56.66 111 LEU A O 1
ATOM 880 N N . LEU A 1 112 ? -30.871 5.967 -3.989 1.00 52.19 112 LEU A N 1
ATOM 881 C CA . LEU A 1 112 ? -30.337 4.604 -4.077 1.00 52.19 112 LEU A CA 1
ATOM 882 C C . LEU A 1 112 ? -30.687 3.913 -5.410 1.00 52.19 112 LEU A C 1
ATOM 884 O O . LEU A 1 112 ? -30.518 2.705 -5.555 1.00 52.19 112 LEU A O 1
ATOM 888 N N . GLY A 1 113 ? -31.141 4.667 -6.414 1.00 50.88 113 GLY A N 1
ATOM 889 C CA . GLY A 1 113 ? -31.469 4.160 -7.747 1.00 50.88 113 GLY A CA 1
ATOM 890 C C . GLY A 1 113 ? -30.284 4.075 -8.716 1.00 50.88 113 GLY A C 1
ATOM 891 O O . GLY A 1 113 ? -30.460 4.438 -9.868 1.00 50.88 113 GLY A O 1
ATOM 892 N N . SER A 1 114 ? -29.075 3.668 -8.299 1.00 56.97 114 SER A N 1
ATOM 893 C CA . SER A 1 114 ? -27.965 3.400 -9.247 1.00 56.97 114 SER A CA 1
ATOM 894 C C . SER A 1 114 ? -26.767 2.639 -8.641 1.00 56.97 114 SER A C 1
ATOM 896 O O . SER A 1 114 ? -25.625 2.840 -9.050 1.00 56.97 114 SER A O 1
ATOM 898 N N . THR A 1 115 ? -26.950 1.732 -7.683 1.00 50.25 115 THR A N 1
ATOM 899 C CA . THR A 1 115 ? -25.810 0.902 -7.220 1.00 50.25 115 THR A CA 1
ATOM 900 C C . THR A 1 115 ? -25.534 -0.304 -8.132 1.00 50.25 115 THR A C 1
ATOM 902 O O . THR A 1 115 ? -24.510 -0.968 -7.995 1.00 50.25 115 THR A O 1
ATOM 905 N N . ALA A 1 116 ? -26.392 -0.559 -9.128 1.00 51.31 116 ALA A N 1
ATOM 906 C CA . ALA A 1 116 ? -26.249 -1.659 -10.089 1.00 51.31 116 ALA A CA 1
ATOM 907 C C . ALA A 1 116 ? -25.709 -1.231 -11.473 1.00 51.31 116 ALA A C 1
ATOM 909 O O . ALA A 1 116 ? -25.792 -1.996 -12.435 1.00 51.31 116 ALA A O 1
ATOM 910 N N . SER A 1 117 ? -25.158 -0.021 -11.614 1.00 55.59 117 SER A N 1
ATOM 911 C CA . SER A 1 117 ? -24.615 0.465 -12.894 1.00 55.59 117 SER A CA 1
ATOM 912 C C . SER A 1 117 ? -23.263 -0.156 -13.266 1.00 55.59 117 SER A C 1
ATOM 914 O O . SER A 1 117 ? -22.952 -0.251 -14.449 1.00 55.59 117 SER A O 1
ATOM 916 N N . TRP A 1 118 ? -22.489 -0.668 -12.303 1.00 58.09 118 TRP A N 1
ATOM 917 C CA . TRP A 1 118 ? -21.191 -1.310 -12.572 1.00 58.09 118 TRP A CA 1
ATOM 918 C C . TRP A 1 118 ? -21.287 -2.680 -13.277 1.00 58.09 118 TRP A C 1
ATOM 920 O O . TRP A 1 118 ? -20.298 -3.154 -13.827 1.00 58.09 118 TRP A O 1
ATOM 930 N N . LEU A 1 119 ? -22.479 -3.294 -13.309 1.00 55.88 119 LEU A N 1
ATOM 931 C CA . LEU A 1 119 ? -22.768 -4.539 -14.042 1.00 55.88 119 LEU A CA 1
ATOM 932 C C . LEU A 1 119 ? -23.357 -4.294 -15.442 1.00 55.88 119 LEU A C 1
ATOM 934 O O . LEU A 1 119 ? -23.643 -5.241 -16.176 1.00 55.88 119 LEU A O 1
ATOM 938 N N . ARG A 1 120 ? -23.581 -3.034 -15.829 1.00 55.31 120 ARG A N 1
ATOM 939 C CA . ARG A 1 120 ? -24.268 -2.687 -17.074 1.00 55.31 120 ARG A CA 1
ATOM 940 C C . ARG A 1 120 ? -23.248 -2.516 -18.203 1.00 55.31 120 ARG A C 1
ATOM 942 O O . ARG A 1 120 ? -22.340 -1.697 -18.120 1.00 55.31 120 ARG A O 1
ATOM 949 N N . GLY A 1 121 ? -23.393 -3.335 -19.247 1.00 56.44 121 GLY A N 1
ATOM 950 C CA . GLY A 1 121 ? -22.464 -3.433 -20.375 1.00 56.44 121 GLY A CA 1
ATOM 951 C C . GLY A 1 121 ? -22.182 -2.112 -21.104 1.00 56.44 121 GLY A C 1
ATOM 952 O O . GLY A 1 121 ? -22.946 -1.150 -21.028 1.00 56.44 121 GLY A O 1
ATOM 953 N N . ARG A 1 122 ? -21.068 -2.120 -21.852 1.00 52.25 122 ARG A N 1
ATOM 954 C CA . ARG A 1 122 ? -20.339 -1.026 -22.538 1.00 52.25 122 ARG A CA 1
ATOM 955 C C . ARG A 1 122 ? -21.157 -0.127 -23.500 1.00 52.25 122 ARG A C 1
ATOM 957 O O . ARG A 1 122 ? -20.585 0.707 -24.192 1.00 52.25 122 ARG A O 1
ATOM 964 N N . ASN A 1 123 ? -22.474 -0.275 -23.566 1.00 56.69 123 ASN A N 1
ATOM 965 C CA . ASN A 1 123 ? -23.350 0.319 -24.574 1.00 56.69 123 ASN A CA 1
ATOM 966 C C . ASN A 1 123 ? -24.772 0.669 -24.083 1.00 56.69 123 ASN A C 1
ATOM 968 O O . ASN A 1 123 ? -25.636 0.960 -24.910 1.00 56.69 123 ASN A O 1
ATOM 972 N N . SER A 1 124 ? -25.036 0.732 -22.772 1.00 59.38 124 SER A N 1
ATOM 973 C CA . SER A 1 124 ? -26.323 1.271 -22.293 1.00 59.38 124 SER A CA 1
ATOM 974 C C . SER A 1 124 ? -26.431 2.774 -22.574 1.00 59.38 124 SER A C 1
ATOM 976 O O . SER A 1 124 ? -25.465 3.514 -22.392 1.00 59.38 124 SER A O 1
ATOM 978 N N . SER A 1 125 ? -27.579 3.241 -23.064 1.00 61.00 125 SER A N 1
ATOM 979 C CA . SER A 1 125 ? -27.920 4.666 -23.070 1.00 61.00 125 SER A CA 1
ATOM 980 C C . SER A 1 125 ? -28.253 5.082 -21.637 1.00 61.00 125 SER A C 1
ATOM 982 O O . SER A 1 125 ? -28.998 4.394 -20.939 1.00 61.00 125 SER A O 1
ATOM 984 N N . SER A 1 126 ? -27.628 6.153 -21.162 1.00 62.03 126 SER A N 1
ATOM 985 C CA . SER A 1 126 ? -27.954 6.811 -19.899 1.00 62.03 126 SER A CA 1
ATOM 986 C C . SER A 1 126 ? -28.933 7.937 -20.201 1.00 62.03 126 SER A C 1
ATOM 988 O O . SER A 1 126 ? -28.564 9.073 -20.493 1.00 62.03 126 SER A O 1
ATOM 990 N N . GLU A 1 127 ? -30.210 7.582 -20.201 1.00 68.75 127 GLU A N 1
ATOM 991 C CA . GLU A 1 127 ? -31.302 8.539 -20.321 1.00 68.75 127 GLU A CA 1
ATOM 992 C C . GLU A 1 127 ? -31.666 8.994 -18.910 1.00 68.75 127 GLU A C 1
ATOM 994 O O . GLU A 1 127 ? -32.250 8.248 -18.129 1.00 68.75 127 GLU A O 1
ATOM 999 N N . ILE A 1 128 ? -31.249 10.210 -18.554 1.00 65.81 128 ILE A N 1
ATOM 1000 C CA . ILE A 1 128 ? -31.567 10.809 -17.247 1.00 65.81 128 ILE A CA 1
ATOM 1001 C C . ILE A 1 128 ? -33.050 11.207 -17.202 1.00 65.81 128 ILE A C 1
ATOM 1003 O O . ILE A 1 128 ? -33.675 11.191 -16.144 1.00 65.81 128 ILE A O 1
ATOM 1007 N N . ILE A 1 129 ? -33.618 11.545 -18.363 1.00 63.78 129 ILE A N 1
ATOM 1008 C CA . ILE A 1 129 ? -35.016 11.933 -18.540 1.00 63.78 129 ILE A CA 1
ATOM 1009 C C . ILE A 1 129 ? -35.561 11.174 -19.761 1.00 63.78 129 ILE A C 1
ATOM 1011 O O . ILE A 1 129 ? -34.869 11.121 -20.781 1.00 63.78 129 ILE A O 1
ATOM 1015 N N . PRO A 1 130 ? -36.779 10.602 -19.696 1.00 57.88 130 PRO A N 1
ATOM 1016 C CA . PRO A 1 130 ? -37.385 9.902 -20.826 1.00 57.88 130 PRO A CA 1
ATOM 1017 C C . PRO A 1 130 ? -37.460 10.793 -22.072 1.00 57.88 130 PRO A C 1
ATOM 1019 O O . PRO A 1 130 ? -37.980 11.906 -22.008 1.00 57.88 130 PRO A O 1
ATOM 1022 N N . GLY A 1 131 ? -36.944 10.307 -23.203 1.00 65.56 131 GLY A N 1
ATOM 1023 C CA . GLY A 1 131 ? -36.963 11.030 -24.481 1.00 65.56 131 GLY A CA 1
ATOM 1024 C C . GLY A 1 131 ? -35.869 12.092 -24.651 1.00 65.56 131 GLY A C 1
ATOM 1025 O O . GLY A 1 131 ? -35.797 12.711 -25.712 1.00 65.56 131 GLY A O 1
ATOM 1026 N N . ALA A 1 132 ? -35.002 12.298 -23.654 1.00 64.44 132 ALA A N 1
ATOM 1027 C CA . ALA A 1 132 ? -33.816 13.134 -23.807 1.00 64.44 132 ALA A CA 1
ATOM 1028 C C . ALA A 1 132 ? -32.653 12.329 -24.423 1.00 64.44 132 ALA A C 1
ATOM 1030 O O . ALA A 1 132 ? -32.461 11.162 -24.072 1.00 64.44 132 ALA A O 1
ATOM 1031 N N . PRO A 1 133 ? -31.841 12.929 -25.312 1.00 60.88 133 PRO A N 1
ATOM 1032 C CA . PRO A 1 133 ? -30.675 12.257 -25.872 1.00 60.88 133 PRO A CA 1
ATOM 1033 C C . PRO A 1 133 ? -29.646 11.916 -24.774 1.00 60.88 133 PRO A C 1
ATOM 1035 O O . PRO A 1 133 ? -29.476 12.686 -23.824 1.00 60.88 133 PRO A O 1
ATOM 1038 N N . PRO A 1 134 ? -28.942 10.773 -24.885 1.00 70.44 134 PRO A N 1
ATOM 1039 C CA . PRO A 1 134 ? -28.007 10.318 -23.861 1.00 70.44 134 PRO A CA 1
ATOM 1040 C C . PRO A 1 134 ? -26.812 11.272 -23.739 1.00 70.44 134 PRO A C 1
ATOM 1042 O O . PRO A 1 134 ? -26.046 11.460 -24.685 1.00 70.44 134 PRO A O 1
ATOM 1045 N N . VAL A 1 135 ? -26.620 11.839 -22.548 1.00 67.88 135 VAL A N 1
ATOM 1046 C CA . VAL A 1 135 ? -25.600 12.873 -22.288 1.00 67.88 135 VAL A CA 1
ATOM 1047 C C . VAL A 1 135 ? -24.167 12.332 -22.232 1.00 67.88 135 VAL A C 1
ATOM 1049 O O . VAL A 1 135 ? -23.219 13.063 -22.504 1.00 67.88 135 VAL A O 1
ATOM 1052 N N . ASP A 1 136 ? -23.982 11.032 -21.988 1.00 66.81 136 ASP A N 1
ATOM 1053 C CA . ASP A 1 136 ? -22.647 10.434 -21.803 1.00 66.81 136 ASP A CA 1
ATOM 1054 C C . ASP A 1 136 ? -21.904 10.102 -23.114 1.00 66.81 136 ASP A C 1
ATOM 1056 O O . ASP A 1 136 ? -20.776 9.577 -23.098 1.00 66.81 136 ASP A O 1
ATOM 1060 N N . ARG A 1 137 ? -22.535 10.357 -24.268 1.00 64.88 137 ARG A N 1
ATOM 1061 C CA . ARG A 1 137 ? -21.986 10.058 -25.606 1.00 64.88 137 ARG A CA 1
ATOM 1062 C C . ARG A 1 137 ? -21.499 11.286 -26.371 1.00 64.88 137 ARG A C 1
ATOM 1064 O O . ARG A 1 137 ? -20.869 11.114 -27.411 1.00 64.88 137 ARG A O 1
ATOM 1071 N N . ILE A 1 138 ? -21.706 12.485 -25.829 1.00 60.00 138 ILE A N 1
ATOM 1072 C CA . ILE A 1 138 ? -21.343 13.748 -26.477 1.00 60.00 138 ILE A CA 1
ATOM 1073 C C . ILE A 1 138 ? -19.833 13.758 -26.782 1.00 60.00 138 ILE A C 1
ATOM 1075 O O . ILE A 1 138 ? -19.000 13.663 -25.880 1.00 60.00 138 ILE A O 1
ATOM 1079 N N . GLY A 1 139 ? -19.486 13.830 -28.072 1.00 59.88 139 GLY A N 1
ATOM 1080 C CA . GLY A 1 139 ? -18.102 13.899 -28.562 1.00 59.88 139 GLY A CA 1
ATOM 1081 C C . GLY A 1 139 ? -17.387 12.556 -28.771 1.00 59.88 139 GLY A C 1
ATOM 1082 O O . GLY A 1 139 ? -16.193 12.550 -29.072 1.00 59.88 139 GLY A O 1
ATOM 1083 N N . LYS A 1 140 ? -18.075 11.413 -28.631 1.00 69.12 140 LYS A N 1
ATOM 1084 C CA . LYS A 1 140 ? -17.504 10.084 -28.923 1.00 69.12 140 LYS A CA 1
ATOM 1085 C C . LYS A 1 140 ? -17.784 9.664 -30.369 1.00 69.12 140 LYS A C 1
ATOM 1087 O O . LYS A 1 140 ? -18.815 9.992 -30.937 1.00 69.12 140 LYS A O 1
ATOM 1092 N N . ILE A 1 141 ? -16.877 8.878 -30.949 1.00 61.53 141 ILE A N 1
ATOM 1093 C CA . ILE A 1 141 ? -16.936 8.428 -32.357 1.00 61.53 141 ILE A CA 1
ATOM 1094 C C . ILE A 1 141 ? -18.196 7.587 -32.667 1.00 61.53 141 ILE A C 1
ATOM 1096 O O . ILE A 1 141 ? -18.658 7.574 -33.804 1.00 61.53 141 ILE A O 1
ATOM 1100 N N . ASP A 1 142 ? -18.784 6.938 -31.658 1.00 62.91 142 ASP A N 1
ATOM 1101 C CA . ASP A 1 142 ? -20.019 6.145 -31.778 1.00 62.91 142 ASP A CA 1
ATOM 1102 C C . ASP A 1 142 ? -21.315 6.961 -31.548 1.00 62.91 142 ASP A C 1
ATOM 1104 O O . ASP A 1 142 ? -22.396 6.379 -31.416 1.00 62.91 142 ASP A O 1
ATOM 1108 N N . ASP A 1 143 ? -21.241 8.297 -31.488 1.00 64.38 143 ASP A N 1
ATOM 1109 C CA . ASP A 1 143 ? -22.396 9.194 -31.330 1.00 64.38 143 ASP A CA 1
ATOM 1110 C C . ASP A 1 143 ? -23.247 9.259 -32.616 1.00 64.38 143 ASP A C 1
ATOM 1112 O O . ASP A 1 143 ? -23.224 10.219 -33.386 1.00 64.38 143 ASP A O 1
ATOM 1116 N N . ARG A 1 144 ? -23.991 8.181 -32.897 1.00 57.53 144 ARG A N 1
ATOM 1117 C CA . ARG A 1 144 ? -25.037 8.174 -33.925 1.00 57.53 144 ARG A CA 1
ATOM 1118 C C . ARG A 1 144 ? -26.311 8.769 -33.334 1.00 57.53 144 ARG A C 1
ATOM 1120 O O . ARG A 1 144 ? -27.103 8.058 -32.720 1.00 57.53 144 ARG A O 1
ATOM 1127 N N . GLN A 1 145 ? -26.510 10.064 -33.554 1.00 57.09 145 GLN A N 1
ATOM 1128 C CA . GLN A 1 145 ? -27.773 10.758 -33.301 1.00 57.09 145 GLN A CA 1
ATOM 1129 C C . GLN A 1 145 ? -28.885 10.070 -34.115 1.00 57.09 145 GLN A C 1
ATOM 1131 O O . GLN A 1 145 ? -28.962 10.222 -35.336 1.00 57.09 145 GLN A O 1
ATOM 1136 N N . VAL A 1 146 ? -29.722 9.254 -33.468 1.00 52.91 146 VAL A N 1
ATOM 1137 C CA . VAL A 1 146 ? -30.901 8.654 -34.107 1.00 52.91 146 VAL A CA 1
ATOM 1138 C C . VAL A 1 146 ? -31.946 9.758 -34.238 1.00 52.91 146 VAL A C 1
ATOM 1140 O O . VAL A 1 146 ? -32.775 9.958 -33.359 1.00 52.91 146 VAL A O 1
ATOM 1143 N N . VAL A 1 147 ? -31.881 10.513 -35.335 1.00 49.69 147 VAL A N 1
ATOM 1144 C CA . VAL A 1 147 ? -32.955 11.421 -35.750 1.00 49.69 147 VAL A CA 1
ATOM 1145 C C . VAL A 1 147 ? -34.114 10.547 -36.223 1.00 49.69 147 VAL A C 1
ATOM 1147 O O . VAL A 1 147 ? -34.214 10.191 -37.397 1.00 49.69 147 VAL A O 1
ATOM 1150 N N . GLN A 1 148 ? -34.964 10.131 -35.286 1.00 47.41 148 GLN A N 1
ATOM 1151 C CA . GLN A 1 148 ? -36.215 9.459 -35.601 1.00 47.41 148 GLN A CA 1
ATOM 1152 C C . GLN A 1 148 ? -37.198 10.535 -36.071 1.00 47.41 148 GLN A C 1
ATOM 1154 O O . GLN A 1 148 ? -37.823 11.250 -35.294 1.00 47.41 148 GLN A O 1
ATOM 1159 N N . GLN A 1 149 ? -37.229 10.722 -37.386 1.00 44.12 149 GLN A N 1
ATOM 1160 C CA . GLN A 1 149 ? -38.161 11.598 -38.071 1.00 44.12 149 GLN A CA 1
ATOM 1161 C C . GLN A 1 149 ? -39.549 10.942 -38.001 1.00 44.12 149 GLN A C 1
ATOM 1163 O O . GLN A 1 149 ? -39.914 10.158 -38.875 1.00 44.12 149 GLN A O 1
ATOM 1168 N N . ASP A 1 150 ? -40.311 11.237 -36.947 1.00 42.09 150 ASP A N 1
ATOM 1169 C CA . ASP A 1 150 ? -41.733 10.897 -36.851 1.00 42.09 150 ASP A CA 1
ATOM 1170 C C . ASP A 1 150 ? -42.514 11.706 -37.901 1.00 42.09 150 ASP A C 1
ATOM 1172 O O . ASP A 1 150 ? -43.115 12.746 -37.636 1.00 42.09 150 ASP A O 1
ATOM 1176 N N . ARG A 1 151 ? -42.495 11.235 -39.152 1.00 42.47 151 ARG A N 1
ATOM 1177 C CA . ARG A 1 151 ? -43.481 11.636 -40.155 1.00 42.47 151 ARG A CA 1
ATOM 1178 C C . ARG A 1 151 ? -44.766 10.869 -39.875 1.00 42.47 151 ARG A C 1
ATOM 1180 O O . ARG A 1 151 ? -45.002 9.802 -40.437 1.00 42.47 151 ARG A O 1
ATOM 1187 N N . LYS A 1 152 ? -45.606 11.433 -39.006 1.00 42.84 152 LYS A N 1
ATOM 1188 C CA . LYS A 1 152 ? -47.031 11.108 -39.012 1.00 42.84 152 LYS A CA 1
ATOM 1189 C C . LYS A 1 152 ? -47.668 11.689 -40.273 1.00 42.84 152 LYS A C 1
ATOM 1191 O O . LYS A 1 152 ? -47.517 12.865 -40.582 1.00 42.84 152 LYS A O 1
ATOM 1196 N N . LEU A 1 153 ? -48.348 10.792 -40.969 1.00 45.22 153 LEU A N 1
ATOM 1197 C CA . LEU A 1 153 ? -49.245 10.999 -42.095 1.00 45.22 153 LEU A CA 1
ATOM 1198 C C . LEU A 1 153 ? -50.296 12.077 -41.781 1.00 45.22 153 LEU A C 1
ATOM 1200 O O . LEU A 1 153 ? -51.016 11.912 -40.796 1.00 45.22 153 LEU A O 1
ATOM 1204 N N . VAL A 1 154 ? -50.394 13.098 -42.640 1.00 46.53 154 VAL A N 1
ATOM 1205 C CA . VAL A 1 154 ? -51.623 13.604 -43.290 1.00 46.53 154 VAL A CA 1
ATOM 1206 C C . VAL A 1 154 ? -51.214 14.150 -44.654 1.00 46.53 154 VAL A C 1
ATOM 1208 O O . VAL A 1 154 ? -50.203 14.887 -44.696 1.00 46.53 154 VAL A O 1
#

InterPro domains:
  IPR018628 Cytochrome c oxidase assembly factor 3, mitochondrial, coiled-coil domain [PF09813] (22-63)
  IPR041752 Cytochrome c oxidase assembly factor 3, mitochondrial [PTHR15642] (5-79)

Organism: Puccinia graminis f. sp. tritici (strain CRL 75-36-700-3 / race SCCL) (NCBI:txid418459)

pLDDT: mean 75.91, std 17.14, range [42.09, 98.69]